Protein AF-A0A183I7Z5-F1 (afdb_monomer_lite)

Organism: NCBI:txid387005

Sequence (115 aa):
MYIFGGYLGTENRHLNELHEFDPETSCWRRLEPFGIGPSPRRRQCAVVVGERIFLFGGTMPSNSKKVDPVHSGLCDLSDLHVLDYAPTLKDLAASAVIRNGLNEKFADMIPIDLK

Secondary structure (DSSP, 8-state):
-EEEEEEETTTTEEEEEEEEEETTTTEEEEE--SS-PPPS-BS-EEEEETTEEEEEEEEEE---S---TTS-SEEEEEEEEEEESS--HHHHHHHHHHHTTHHHHTGGGS-TTT-

Radius of gyration: 18.3 Å; chains: 1; bounding box: 43×26×48 Å

Structure (mmCIF, N/CA/C/O backbone):
data_AF-A0A183I7Z5-F1
#
_entry.id   AF-A0A183I7Z5-F1
#
loop_
_atom_site.group_PDB
_atom_site.id
_atom_site.type_symbol
_atom_site.label_atom_id
_atom_site.label_alt_id
_atom_site.label_comp_id
_atom_site.label_asym_id
_atom_site.label_entity_id
_atom_site.label_seq_id
_atom_site.pdbx_PDB_ins_code
_atom_site.Cartn_x
_atom_site.Cartn_y
_atom_site.Cartn_z
_atom_site.occupancy
_atom_site.B_iso_or_equiv
_atom_site.auth_seq_id
_atom_site.auth_comp_id
_atom_site.auth_asym_id
_atom_site.auth_atom_id
_atom_site.pdbx_PDB_model_num
ATOM 1 N N . MET A 1 1 ? -9.468 3.849 -8.893 1.00 93.62 1 MET A N 1
ATOM 2 C CA . MET A 1 1 ? -8.377 2.848 -9.052 1.00 93.62 1 MET A CA 1
ATOM 3 C C . MET A 1 1 ? -7.250 3.213 -8.106 1.00 93.62 1 MET A C 1
ATOM 5 O O . MET A 1 1 ? -6.946 4.392 -8.015 1.00 93.62 1 MET A O 1
ATOM 9 N N . TYR A 1 2 ? -6.626 2.243 -7.435 1.00 95.12 2 TYR A N 1
ATOM 10 C CA . TYR A 1 2 ? -5.525 2.503 -6.501 1.00 95.12 2 TYR A CA 1
ATOM 11 C C . TYR A 1 2 ? -4.205 1.948 -7.028 1.00 95.12 2 TYR A C 1
ATOM 13 O O . TYR A 1 2 ? -4.171 0.843 -7.568 1.00 95.12 2 TYR A O 1
ATOM 21 N N . ILE A 1 3 ? -3.121 2.699 -6.841 1.00 96.31 3 ILE A N 1
ATOM 22 C CA . ILE A 1 3 ? -1.756 2.276 -7.163 1.00 96.31 3 ILE A CA 1
ATOM 23 C C . ILE A 1 3 ? -0.865 2.554 -5.961 1.00 96.31 3 ILE A C 1
ATOM 25 O O . ILE A 1 3 ? -0.804 3.683 -5.484 1.00 96.31 3 ILE A O 1
ATOM 29 N N . PHE A 1 4 ? -0.155 1.526 -5.499 1.00 97.19 4 PHE A N 1
ATOM 30 C CA . PHE A 1 4 ? 0.864 1.658 -4.466 1.00 97.19 4 PHE A CA 1
ATOM 31 C C . PHE A 1 4 ? 2.252 1.345 -5.022 1.00 97.19 4 PHE A C 1
ATOM 33 O O . PHE A 1 4 ? 2.447 0.333 -5.701 1.00 97.19 4 PHE A O 1
ATOM 40 N N . GLY A 1 5 ? 3.227 2.169 -4.653 1.00 97.00 5 GLY A N 1
ATOM 41 C CA . GLY A 1 5 ? 4.636 1.927 -4.926 1.00 97.00 5 GLY A CA 1
ATOM 42 C C . GLY A 1 5 ? 4.975 1.884 -6.416 1.00 97.00 5 GLY A C 1
ATOM 43 O O . GLY A 1 5 ? 4.422 2.629 -7.218 1.00 97.00 5 GLY A O 1
ATOM 44 N N . GLY A 1 6 ? 5.933 1.036 -6.787 1.00 97.00 6 GLY A N 1
ATOM 45 C CA . GLY A 1 6 ? 6.465 0.945 -8.147 1.00 97.00 6 GLY A CA 1
ATOM 46 C C . GLY A 1 6 ? 7.962 1.239 -8.217 1.00 97.00 6 GLY A C 1
ATOM 47 O O . GLY A 1 6 ? 8.645 1.348 -7.198 1.00 97.00 6 GLY A O 1
ATOM 48 N N . TYR A 1 7 ? 8.486 1.321 -9.441 1.00 95.88 7 TYR A N 1
ATOM 49 C CA . TYR A 1 7 ? 9.905 1.563 -9.701 1.00 95.88 7 TYR A CA 1
ATOM 50 C C . TYR A 1 7 ? 10.093 2.650 -10.751 1.00 95.88 7 TYR A C 1
ATOM 52 O O . TYR A 1 7 ? 9.687 2.498 -11.903 1.00 95.88 7 TYR A O 1
ATOM 60 N N . LEU A 1 8 ? 10.737 3.732 -10.328 1.00 95.25 8 LEU A N 1
ATOM 61 C CA . LEU A 1 8 ? 11.095 4.866 -11.156 1.00 95.25 8 LEU A CA 1
ATOM 62 C C . LEU A 1 8 ? 12.479 4.617 -11.756 1.00 95.25 8 LEU A C 1
ATOM 64 O O . LEU A 1 8 ? 13.508 4.858 -11.123 1.00 95.25 8 LEU A O 1
ATOM 68 N N . GLY A 1 9 ? 12.493 4.091 -12.981 1.00 92.94 9 GLY A N 1
ATOM 69 C CA . GLY A 1 9 ? 13.721 3.659 -13.652 1.00 92.94 9 GLY A CA 1
ATOM 70 C C . GLY A 1 9 ? 14.722 4.783 -13.917 1.00 92.94 9 GLY A C 1
ATOM 71 O O . GLY A 1 9 ? 15.922 4.537 -13.874 1.00 92.94 9 GLY A O 1
ATOM 72 N N . THR A 1 10 ? 14.248 6.013 -14.121 1.00 96.25 10 THR A N 1
ATOM 73 C CA . THR A 1 10 ? 15.097 7.200 -14.328 1.00 96.25 10 THR A CA 1
ATOM 74 C C . THR A 1 10 ? 15.925 7.564 -13.096 1.00 96.25 10 THR A C 1
ATOM 76 O O . THR A 1 10 ? 17.009 8.117 -13.237 1.00 96.25 10 THR A O 1
ATOM 79 N N . GLU A 1 11 ? 15.437 7.230 -11.900 1.00 95.00 11 GLU A N 1
ATOM 80 C CA . GLU A 1 11 ? 16.100 7.505 -10.617 1.00 95.00 11 GLU A CA 1
ATOM 81 C C . GLU A 1 11 ? 16.642 6.235 -9.946 1.00 95.00 11 GLU A C 1
ATOM 83 O O . GLU A 1 11 ? 17.188 6.305 -8.848 1.00 95.00 11 GLU A O 1
ATOM 88 N N . ASN A 1 12 ? 16.464 5.064 -10.573 1.00 89.94 12 ASN A N 1
ATOM 89 C CA . ASN A 1 12 ? 16.735 3.757 -9.969 1.00 89.94 12 ASN A CA 1
ATOM 90 C C . ASN A 1 12 ? 16.125 3.623 -8.554 1.00 89.94 12 ASN A C 1
ATOM 92 O O . ASN A 1 12 ? 16.757 3.134 -7.615 1.00 89.94 12 ASN A O 1
ATOM 96 N N . ARG A 1 13 ? 14.885 4.099 -8.384 1.00 94.06 13 ARG A N 1
ATOM 97 C CA . ARG A 1 13 ? 14.259 4.266 -7.066 1.00 94.06 13 ARG A CA 1
ATOM 98 C C . ARG A 1 13 ? 12.940 3.514 -6.968 1.00 94.06 13 ARG A C 1
ATOM 100 O O . ARG A 1 13 ? 12.103 3.578 -7.863 1.00 94.06 13 ARG A O 1
ATOM 107 N N . HIS A 1 14 ? 12.747 2.803 -5.861 1.00 95.88 14 HIS A N 1
ATOM 108 C CA . HIS A 1 14 ? 11.445 2.231 -5.516 1.00 95.88 14 HIS A CA 1
ATOM 109 C C . HIS A 1 14 ? 10.590 3.285 -4.809 1.00 95.88 14 HIS A C 1
ATOM 111 O O . HIS A 1 14 ? 11.116 4.121 -4.073 1.00 95.88 14 HIS A O 1
ATOM 117 N N . LEU A 1 15 ? 9.278 3.235 -5.025 1.00 96.75 15 LEU A N 1
ATOM 118 C CA . LEU A 1 15 ? 8.310 4.169 -4.449 1.00 96.75 15 LEU A CA 1
ATOM 119 C C . LEU A 1 15 ? 7.483 3.483 -3.353 1.00 96.75 15 LEU A C 1
ATOM 121 O O . LEU A 1 15 ? 7.331 2.260 -3.354 1.00 96.75 15 LEU A O 1
ATOM 125 N N . ASN A 1 16 ? 6.937 4.271 -2.430 1.00 96.50 16 ASN A N 1
ATOM 126 C CA . ASN A 1 16 ? 6.012 3.842 -1.369 1.00 96.50 16 ASN A CA 1
ATOM 127 C C . ASN A 1 16 ? 4.760 4.730 -1.290 1.00 96.50 16 ASN A C 1
ATOM 129 O O . ASN A 1 16 ? 4.104 4.799 -0.254 1.00 96.50 16 ASN A O 1
ATOM 133 N N . GLU A 1 17 ? 4.460 5.455 -2.363 1.00 96.00 17 GLU A N 1
ATOM 134 C CA . GLU A 1 17 ? 3.338 6.386 -2.410 1.00 96.00 17 GLU A CA 1
ATOM 135 C C . GLU A 1 17 ? 2.059 5.637 -2.800 1.00 96.00 17 GLU A C 1
ATOM 137 O O . GLU A 1 17 ? 2.098 4.727 -3.634 1.00 96.00 17 GLU A O 1
ATOM 142 N N . LEU A 1 18 ? 0.934 6.016 -2.185 1.00 96.00 18 LEU A N 1
ATOM 143 C CA . LEU A 1 18 ? -0.395 5.545 -2.557 1.00 96.00 18 LEU A CA 1
ATOM 144 C C . LEU A 1 18 ? -1.094 6.627 -3.377 1.00 96.00 18 LEU A C 1
ATOM 146 O O . LEU A 1 18 ? -1.219 7.771 -2.941 1.00 96.00 18 LEU A O 1
ATOM 150 N N . HIS A 1 19 ? -1.584 6.250 -4.548 1.00 96.44 19 HIS A N 1
ATOM 151 C CA . HIS A 1 19 ? -2.342 7.123 -5.429 1.00 96.44 19 HIS A CA 1
ATOM 152 C C . HIS A 1 19 ? -3.715 6.537 -5.720 1.00 96.44 19 HIS A C 1
ATOM 154 O O . HIS A 1 19 ? -3.861 5.330 -5.923 1.00 96.44 19 HIS A O 1
ATOM 160 N N . GLU A 1 20 ? -4.704 7.417 -5.792 1.00 96.06 20 GLU A N 1
ATOM 161 C CA . GLU A 1 20 ? -6.034 7.112 -6.288 1.00 96.06 20 GLU A CA 1
ATOM 162 C C . GLU A 1 20 ? -6.279 7.871 -7.588 1.00 96.06 20 GLU A C 1
ATOM 164 O O . GLU A 1 20 ? -6.006 9.068 -7.693 1.00 96.06 20 GLU A O 1
ATOM 169 N N . PHE A 1 21 ? -6.797 7.148 -8.572 1.00 97.31 21 PHE A N 1
ATOM 170 C CA . PHE A 1 21 ? -7.340 7.696 -9.800 1.00 97.31 21 PHE A CA 1
ATOM 171 C C . PHE A 1 21 ? -8.861 7.635 -9.769 1.00 97.31 21 PHE A C 1
ATOM 173 O O . PHE A 1 21 ? -9.432 6.545 -9.606 1.00 97.31 21 PHE A O 1
ATOM 180 N N . ASP A 1 22 ? -9.479 8.789 -9.984 1.00 97.00 22 ASP A N 1
ATOM 181 C CA . ASP A 1 22 ? -10.909 8.935 -10.205 1.00 97.00 22 ASP A CA 1
ATOM 182 C C . ASP A 1 22 ? -11.190 8.984 -11.722 1.00 97.00 22 ASP A C 1
ATOM 184 O O . ASP A 1 22 ? -10.779 9.937 -12.390 1.00 97.00 22 ASP A O 1
ATOM 188 N N . PRO A 1 23 ? -11.864 7.964 -12.291 1.00 97.19 23 PRO A N 1
ATOM 189 C CA . PRO A 1 23 ? -12.163 7.923 -13.717 1.00 97.19 23 PRO A CA 1
ATOM 190 C C . PRO A 1 23 ? -13.227 8.937 -14.155 1.00 97.19 23 PRO A C 1
ATOM 192 O O . PRO A 1 23 ? -13.259 9.272 -15.336 1.00 97.19 23 PRO A O 1
ATOM 195 N N . GLU A 1 24 ? -14.078 9.435 -13.253 1.00 97.88 24 GLU A N 1
ATOM 196 C CA . GLU A 1 24 ? -15.110 10.421 -13.599 1.00 97.88 24 GLU A CA 1
ATOM 197 C C . GLU A 1 24 ? -14.486 11.797 -13.828 1.00 97.88 24 GLU A C 1
ATOM 199 O O . GLU A 1 24 ? -14.779 12.469 -14.817 1.00 97.88 24 GLU A O 1
ATOM 204 N N . THR A 1 25 ? -13.570 12.194 -12.943 1.00 97.62 25 THR A N 1
ATOM 205 C CA . THR A 1 25 ? -12.857 13.476 -13.044 1.00 97.62 25 THR A CA 1
ATOM 206 C C . THR A 1 25 ? -11.557 13.385 -13.843 1.00 97.62 25 THR A C 1
ATOM 208 O O . THR A 1 25 ? -10.985 14.413 -14.199 1.00 97.62 25 THR A O 1
ATOM 211 N N . SER A 1 26 ? -11.087 12.171 -14.150 1.00 97.56 26 SER A N 1
ATOM 212 C CA . SER A 1 26 ? -9.770 11.908 -14.749 1.00 97.56 26 SER A CA 1
ATOM 213 C C . SER A 1 26 ? -8.605 12.501 -13.947 1.00 97.56 26 SER A C 1
ATOM 215 O O . SER A 1 26 ? -7.555 12.840 -14.499 1.00 97.56 26 SER A O 1
ATOM 217 N N . CYS A 1 27 ? -8.772 12.603 -12.629 1.00 98.06 27 CYS A N 1
ATOM 218 C CA . CYS A 1 27 ? -7.788 13.186 -11.731 1.00 98.06 27 CYS A CA 1
ATOM 219 C C . CYS A 1 27 ? -7.087 12.115 -10.898 1.00 98.06 27 CYS A C 1
ATOM 221 O O . CYS A 1 27 ? -7.683 11.138 -10.442 1.00 98.06 27 CYS A O 1
ATOM 223 N N . TRP A 1 28 ? -5.800 12.350 -10.657 1.00 97.88 28 TRP A N 1
ATOM 224 C CA . TRP A 1 28 ? -5.020 11.610 -9.676 1.00 97.88 28 TRP A CA 1
ATOM 225 C C . TRP A 1 28 ? -4.920 12.417 -8.392 1.00 97.88 28 TRP A C 1
ATOM 227 O O . TRP A 1 28 ? -4.631 13.614 -8.428 1.00 97.88 28 TRP A O 1
ATOM 237 N N . ARG A 1 29 ? -5.067 11.750 -7.251 1.00 96.56 29 ARG A N 1
ATOM 238 C CA . ARG A 1 29 ? -4.698 12.309 -5.952 1.00 96.56 29 ARG A CA 1
ATOM 239 C C . ARG A 1 29 ? -3.790 11.359 -5.195 1.00 96.56 29 ARG A C 1
ATOM 241 O O . ARG A 1 29 ? -3.905 10.139 -5.299 1.00 96.56 29 ARG A O 1
ATOM 248 N N . ARG A 1 30 ? -2.863 11.936 -4.440 1.00 95.88 30 ARG A N 1
ATOM 249 C CA . ARG A 1 30 ? -2.039 11.200 -3.486 1.00 95.88 30 ARG A CA 1
ATOM 250 C C . ARG A 1 30 ? -2.849 10.988 -2.212 1.00 95.88 30 ARG A C 1
ATOM 252 O O . ARG A 1 30 ? -3.479 11.925 -1.729 1.00 95.88 30 ARG A O 1
ATOM 259 N N . LEU A 1 31 ? -2.823 9.769 -1.694 1.00 94.38 31 LEU A N 1
ATOM 260 C CA . LEU A 1 31 ? -3.418 9.409 -0.415 1.00 94.38 31 LEU A CA 1
ATOM 261 C C . LEU A 1 31 ? -2.316 9.213 0.625 1.00 94.38 31 LEU A C 1
ATOM 263 O O . LEU A 1 31 ? -1.226 8.733 0.308 1.00 94.38 31 LEU A O 1
ATOM 267 N N . GLU A 1 32 ? -2.626 9.548 1.873 1.00 91.25 32 GLU A N 1
ATOM 268 C CA . GLU A 1 32 ? -1.736 9.357 3.017 1.00 91.25 32 GLU A CA 1
ATOM 269 C C . GLU A 1 32 ? -2.422 8.440 4.033 1.00 91.25 32 GLU A C 1
ATOM 271 O O . GLU A 1 32 ? -3.183 8.915 4.878 1.00 91.25 32 GLU A O 1
ATOM 276 N N . PRO A 1 33 ? -2.212 7.112 3.930 1.00 87.06 33 PRO A N 1
ATOM 277 C CA . PRO A 1 33 ? -2.750 6.169 4.897 1.00 87.06 33 PRO A CA 1
ATOM 278 C C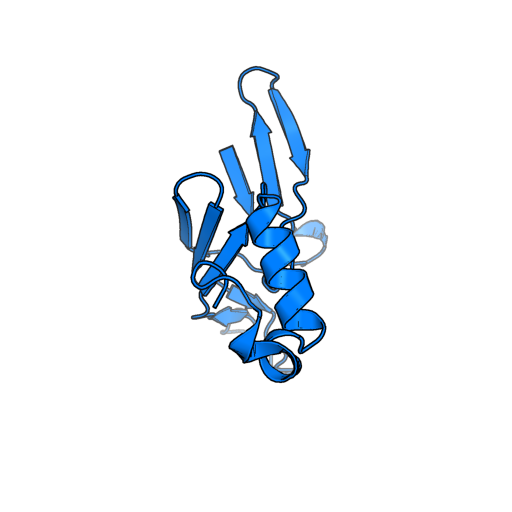 . PRO A 1 33 ? -2.268 6.484 6.308 1.00 87.06 33 PRO A C 1
ATOM 280 O O . PRO A 1 33 ? -1.118 6.879 6.520 1.00 87.06 33 PRO A O 1
ATOM 283 N N . PHE A 1 34 ? -3.137 6.266 7.286 1.00 83.75 34 PHE A N 1
ATOM 284 C CA . PHE A 1 34 ? -2.802 6.532 8.675 1.00 83.75 34 PHE A CA 1
ATOM 285 C C . PHE A 1 34 ? -1.808 5.497 9.226 1.00 83.75 34 PHE A C 1
ATOM 287 O O . PHE A 1 34 ? -1.976 4.293 9.049 1.00 83.75 34 PHE A O 1
ATOM 294 N N . GLY A 1 35 ? -0.798 5.962 9.966 1.00 82.69 35 GLY A N 1
ATOM 295 C CA . GLY A 1 35 ? 0.192 5.099 10.619 1.00 82.69 35 GLY A CA 1
ATOM 296 C C . GLY A 1 35 ? 1.492 4.933 9.828 1.00 82.69 35 GLY A C 1
ATOM 297 O O . GLY A 1 35 ? 1.877 5.803 9.050 1.00 82.69 35 GLY A O 1
ATOM 298 N N . ILE A 1 36 ? 2.218 3.842 10.095 1.00 84.75 36 ILE A N 1
ATOM 299 C CA . ILE A 1 36 ? 3.489 3.535 9.424 1.00 84.75 36 ILE A CA 1
ATOM 300 C C . ILE A 1 36 ? 3.182 2.722 8.169 1.00 84.75 36 ILE A C 1
ATOM 302 O O . ILE A 1 36 ? 2.699 1.596 8.259 1.00 84.75 36 ILE A O 1
ATOM 306 N N . GLY A 1 37 ? 3.465 3.304 7.005 1.00 88.56 37 GLY A N 1
ATOM 307 C CA . GLY A 1 37 ? 3.265 2.641 5.722 1.00 88.56 37 GLY A CA 1
ATOM 308 C C . GLY A 1 37 ? 4.348 1.603 5.374 1.00 88.56 37 GLY A C 1
ATOM 309 O O . GLY A 1 37 ? 5.394 1.534 6.026 1.00 88.56 37 GLY A O 1
ATOM 310 N N . PRO A 1 38 ? 4.135 0.823 4.299 1.00 94.88 38 PRO A N 1
ATOM 311 C CA . PRO A 1 38 ? 5.093 -0.151 3.803 1.00 94.88 38 PRO A CA 1
ATOM 312 C C . PRO A 1 38 ? 6.384 0.521 3.332 1.00 94.88 38 PRO A C 1
ATOM 314 O O . PRO A 1 38 ? 6.388 1.659 2.852 1.00 94.88 38 PRO A O 1
ATOM 317 N N . SER A 1 39 ? 7.484 -0.230 3.373 1.00 95.31 39 SER A N 1
ATOM 318 C CA . SER A 1 39 ? 8.720 0.160 2.687 1.00 95.31 39 SER A CA 1
ATOM 319 C C . SER A 1 39 ? 8.500 0.328 1.172 1.00 95.31 39 SER A C 1
ATOM 321 O O . SER A 1 39 ? 7.607 -0.321 0.611 1.00 95.31 39 SER A O 1
ATOM 323 N N . PRO A 1 40 ? 9.323 1.146 0.482 1.00 96.25 40 PRO A N 1
ATOM 324 C CA . PRO A 1 40 ? 9.271 1.259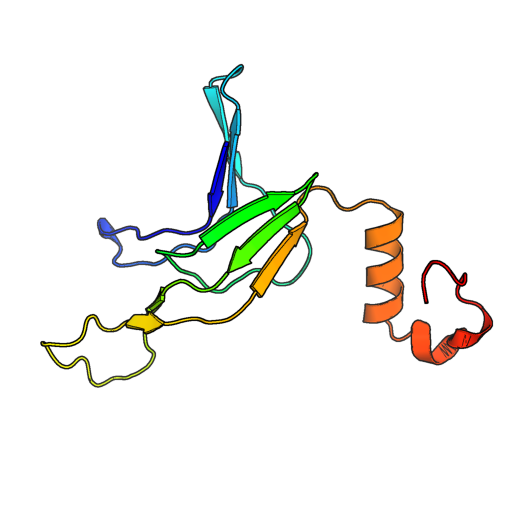 -0.971 1.00 96.25 40 PRO A CA 1
ATOM 325 C C . PRO A 1 40 ? 9.434 -0.088 -1.663 1.00 96.25 40 PRO A C 1
ATOM 327 O O . PRO A 1 40 ? 10.372 -0.829 -1.372 1.00 96.25 40 PRO A O 1
ATOM 330 N N . ARG A 1 41 ? 8.519 -0.411 -2.578 1.00 97.19 41 ARG A N 1
ATOM 331 C CA . ARG A 1 41 ? 8.417 -1.755 -3.161 1.00 97.19 41 ARG A CA 1
ATOM 332 C C . ARG A 1 41 ? 7.701 -1.764 -4.506 1.00 97.19 41 ARG A C 1
ATOM 334 O O . ARG A 1 41 ? 7.041 -0.802 -4.892 1.00 97.19 41 ARG A O 1
ATOM 341 N N . ARG A 1 42 ? 7.832 -2.885 -5.212 1.00 96.56 42 ARG A N 1
ATOM 342 C CA . ARG A 1 42 ? 7.082 -3.231 -6.429 1.00 96.56 42 ARG A CA 1
ATOM 343 C C . ARG A 1 42 ? 6.699 -4.711 -6.412 1.00 96.56 42 ARG A C 1
ATOM 345 O O . ARG A 1 42 ? 7.219 -5.453 -5.586 1.00 96.56 42 ARG A O 1
ATOM 352 N N . ARG A 1 43 ? 5.888 -5.160 -7.380 1.00 96.50 43 ARG A N 1
ATOM 353 C CA . ARG A 1 43 ? 5.492 -6.578 -7.562 1.00 96.50 43 ARG A CA 1
ATOM 354 C C . ARG A 1 43 ? 4.710 -7.171 -6.380 1.00 96.50 43 ARG A C 1
ATOM 356 O O . ARG A 1 43 ? 4.690 -8.383 -6.201 1.00 96.50 43 ARG A O 1
ATOM 363 N N . GLN A 1 44 ? 4.084 -6.325 -5.572 1.00 97.38 44 GLN A N 1
ATOM 364 C CA . GLN A 1 44 ? 3.201 -6.745 -4.491 1.00 97.38 44 GLN A CA 1
ATOM 365 C C . GLN A 1 44 ? 1.836 -7.209 -5.014 1.00 97.38 44 GLN A C 1
ATOM 367 O O . GLN A 1 44 ? 1.388 -6.779 -6.079 1.00 97.38 44 GLN A O 1
ATOM 372 N N . CYS A 1 45 ? 1.144 -8.016 -4.213 1.00 97.69 45 CYS A N 1
ATOM 373 C CA . CYS A 1 45 ? -0.292 -8.223 -4.360 1.00 97.69 45 CYS A CA 1
ATOM 374 C C . CYS A 1 45 ? -1.041 -7.115 -3.603 1.00 97.69 45 CYS A C 1
ATOM 376 O O . CYS A 1 45 ? -0.624 -6.734 -2.507 1.00 97.69 45 CYS A O 1
ATOM 378 N N . ALA A 1 46 ? -2.132 -6.600 -4.172 1.00 96.69 46 ALA A N 1
ATOM 379 C CA . ALA A 1 46 ? -2.977 -5.602 -3.526 1.00 96.69 46 ALA A CA 1
ATOM 380 C C . ALA A 1 46 ? -4.461 -5.903 -3.769 1.00 96.69 46 ALA A C 1
ATOM 382 O O . ALA A 1 46 ? -4.864 -6.159 -4.903 1.00 96.69 46 ALA A O 1
ATOM 383 N N . VAL A 1 47 ? -5.268 -5.847 -2.708 1.00 97.00 47 VAL A N 1
ATOM 384 C CA . VAL A 1 47 ? -6.724 -6.046 -2.756 1.00 97.00 47 VAL A CA 1
ATOM 385 C C . VAL A 1 47 ? -7.411 -4.952 -1.950 1.00 97.00 47 VAL A C 1
ATOM 387 O O . VAL A 1 47 ? -6.961 -4.601 -0.863 1.00 97.00 47 VAL A O 1
ATOM 390 N N . VAL A 1 48 ? -8.512 -4.418 -2.474 1.00 95.12 48 VAL A N 1
ATOM 391 C CA . VAL A 1 48 ? -9.352 -3.439 -1.773 1.00 95.12 48 VAL A CA 1
ATOM 392 C C . VAL A 1 48 ? -10.516 -4.167 -1.111 1.00 95.12 48 VAL A C 1
ATOM 394 O O . VAL A 1 48 ? -11.207 -4.943 -1.770 1.00 95.12 48 VAL A O 1
ATOM 397 N N . VAL A 1 49 ? -10.745 -3.911 0.177 1.00 94.50 49 VAL A N 1
ATOM 398 C CA . VAL A 1 49 ? -11.912 -4.407 0.918 1.00 94.50 49 VAL A CA 1
ATOM 399 C C . VAL A 1 49 ? -12.480 -3.251 1.735 1.00 94.50 49 VAL A C 1
ATOM 401 O O . VAL A 1 49 ? -11.839 -2.776 2.672 1.00 94.50 49 VAL A O 1
ATOM 404 N N . GLY A 1 50 ? -13.679 -2.789 1.371 1.00 90.38 50 GLY A N 1
ATOM 405 C CA . GLY A 1 50 ? -14.241 -1.556 1.928 1.00 90.38 50 GLY A CA 1
ATOM 406 C C . GLY A 1 50 ? -13.317 -0.363 1.664 1.00 90.38 50 GLY A C 1
ATOM 407 O O . GLY A 1 50 ? -12.821 -0.199 0.552 1.00 90.38 50 GLY A O 1
ATOM 408 N N . GLU A 1 51 ? -13.040 0.424 2.703 1.00 89.56 51 GLU A N 1
ATOM 409 C CA . GLU A 1 51 ? -12.180 1.618 2.638 1.00 89.56 51 GLU A CA 1
ATOM 410 C C . GLU A 1 51 ? -10.702 1.329 2.964 1.00 89.56 51 GLU A C 1
ATOM 412 O O . GLU A 1 51 ? -9.943 2.205 3.374 1.00 89.56 51 GLU A O 1
ATOM 417 N N . ARG A 1 52 ? -10.273 0.069 2.806 1.00 92.31 52 ARG A N 1
ATOM 418 C CA . ARG A 1 52 ? -8.914 -0.377 3.140 1.00 92.31 52 ARG A CA 1
ATOM 419 C C . ARG A 1 52 ? -8.266 -1.125 1.988 1.00 92.31 52 ARG A C 1
ATOM 421 O O . ARG A 1 52 ? -8.927 -1.857 1.249 1.00 92.31 52 ARG A O 1
ATOM 428 N N . ILE A 1 53 ? -6.948 -0.981 1.873 1.00 95.62 53 ILE A N 1
AT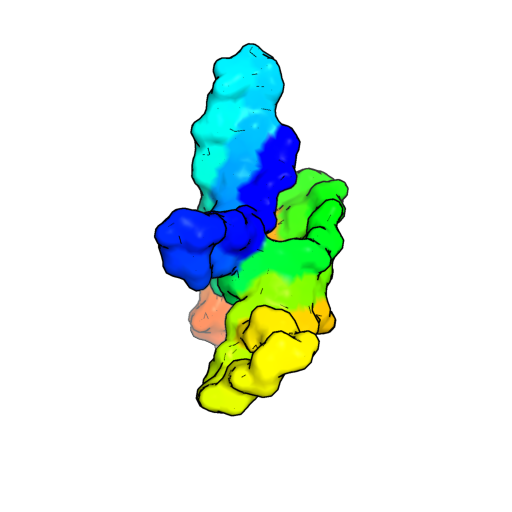OM 429 C CA . ILE A 1 53 ? -6.124 -1.724 0.913 1.00 95.62 53 ILE A CA 1
ATOM 430 C C . ILE A 1 53 ? -5.239 -2.703 1.674 1.00 95.62 53 ILE A C 1
ATOM 432 O O . ILE A 1 53 ? -4.437 -2.309 2.517 1.00 95.62 53 ILE A O 1
ATOM 436 N N . PHE A 1 54 ? -5.362 -3.979 1.342 1.00 96.38 54 PHE A N 1
ATOM 437 C CA . PHE A 1 54 ? -4.533 -5.058 1.853 1.00 96.38 54 PHE A CA 1
ATOM 438 C C . PHE A 1 54 ? -3.397 -5.291 0.873 1.00 96.38 54 PHE A C 1
ATOM 440 O O . PHE A 1 54 ? -3.635 -5.604 -0.294 1.00 96.38 54 PHE A O 1
ATOM 447 N N . LEU A 1 55 ? -2.167 -5.122 1.344 1.00 97.62 55 LEU A N 1
ATOM 448 C CA . LEU A 1 55 ? -0.967 -5.186 0.529 1.00 97.62 55 LEU A CA 1
ATOM 449 C C . LEU A 1 55 ? -0.047 -6.278 1.057 1.00 97.62 55 LEU A C 1
ATOM 451 O O . LEU A 1 55 ? 0.414 -6.196 2.193 1.00 97.62 55 LEU A O 1
ATOM 455 N N . PHE A 1 56 ? 0.226 -7.288 0.233 1.00 98.19 56 PHE A N 1
ATOM 456 C CA . PHE A 1 56 ? 1.048 -8.429 0.621 1.00 98.19 56 PHE A CA 1
ATOM 457 C C . PHE A 1 56 ? 2.312 -8.538 -0.232 1.00 98.19 56 PHE A C 1
ATOM 459 O O . PHE A 1 56 ? 2.254 -8.568 -1.468 1.00 98.19 56 PHE A O 1
ATOM 466 N N . GLY A 1 57 ? 3.447 -8.638 0.459 1.00 98.00 57 GLY A N 1
ATOM 467 C CA . GLY A 1 57 ? 4.754 -8.927 -0.109 1.00 98.00 57 GLY A CA 1
ATOM 468 C C . GLY A 1 57 ? 5.267 -7.884 -1.102 1.00 98.00 57 GLY A C 1
ATOM 469 O O . GLY A 1 57 ? 5.153 -6.671 -0.889 1.00 98.00 57 GLY A O 1
ATOM 470 N N . GLY A 1 58 ? 5.878 -8.374 -2.181 1.00 97.31 58 GLY A N 1
ATOM 471 C CA . GLY A 1 58 ? 6.578 -7.581 -3.191 1.00 97.31 58 GLY A CA 1
ATOM 472 C C . GLY A 1 58 ? 8.095 -7.658 -3.040 1.00 97.31 58 GLY A C 1
ATOM 473 O O . GLY A 1 58 ? 8.621 -8.545 -2.378 1.00 97.31 58 GLY A O 1
ATOM 474 N N . THR A 1 59 ? 8.804 -6.730 -3.674 1.00 96.06 59 THR A N 1
ATOM 475 C CA . THR A 1 59 ? 10.271 -6.680 -3.682 1.00 96.06 59 THR A CA 1
ATOM 476 C C . THR A 1 59 ? 10.778 -5.277 -3.397 1.00 96.06 59 THR A C 1
ATOM 478 O O . THR A 1 59 ? 10.232 -4.319 -3.957 1.00 96.06 59 THR A O 1
ATOM 481 N N . MET A 1 60 ? 11.858 -5.161 -2.626 1.00 94.06 60 MET A N 1
ATOM 482 C CA . MET A 1 60 ? 12.562 -3.899 -2.368 1.00 94.06 60 MET A CA 1
ATOM 483 C C . MET A 1 60 ? 14.076 -4.041 -2.610 1.00 94.06 60 MET A C 1
ATOM 485 O O . MET A 1 60 ? 14.563 -5.167 -2.738 1.00 94.06 60 MET A O 1
ATOM 489 N N . PRO A 1 61 ? 14.842 -2.936 -2.699 1.00 90.25 61 PRO A N 1
ATOM 490 C CA . PRO A 1 61 ? 16.296 -3.004 -2.808 1.00 90.25 61 PRO A CA 1
ATOM 491 C C . PRO A 1 61 ? 16.916 -3.756 -1.629 1.00 90.25 61 PRO A C 1
ATOM 493 O O . PRO A 1 61 ? 16.589 -3.490 -0.472 1.00 90.25 61 PRO A O 1
ATOM 496 N N . SER A 1 62 ? 17.830 -4.677 -1.925 1.00 85.75 62 SER A N 1
ATOM 497 C CA . SER A 1 62 ? 18.609 -5.355 -0.896 1.00 85.75 62 SER A CA 1
ATOM 498 C C . SER A 1 62 ? 19.686 -4.422 -0.340 1.00 85.75 62 SER A C 1
ATOM 500 O O . SER A 1 62 ? 20.391 -3.749 -1.090 1.00 85.75 62 SER A O 1
ATOM 502 N N . ASN A 1 63 ? 19.880 -4.440 0.980 1.00 74.19 63 ASN A N 1
ATOM 503 C CA . ASN A 1 63 ? 20.983 -3.729 1.639 1.00 74.19 63 ASN A CA 1
ATOM 504 C C . ASN A 1 63 ? 22.346 -4.433 1.462 1.00 74.19 63 ASN A C 1
ATOM 506 O O . ASN A 1 63 ? 23.370 -3.959 1.962 1.00 74.19 63 ASN A O 1
ATOM 510 N N . SER A 1 64 ? 22.387 -5.584 0.785 1.00 69.88 64 SER A N 1
ATOM 511 C CA . SER A 1 64 ? 23.615 -6.343 0.553 1.00 69.88 64 SER A CA 1
ATOM 512 C C . SER A 1 64 ? 24.541 -5.614 -0.426 1.00 69.88 64 SER A C 1
ATOM 514 O O . SER A 1 64 ? 24.224 -5.451 -1.598 1.00 69.88 64 SER A O 1
ATOM 516 N N . LYS A 1 65 ? 25.753 -5.255 0.021 1.00 58.41 65 LYS A N 1
ATOM 517 C CA . LYS A 1 65 ? 26.806 -4.652 -0.830 1.00 58.41 65 LYS A CA 1
ATOM 518 C C . LYS A 1 65 ? 27.373 -5.597 -1.904 1.00 58.41 65 LYS A C 1
ATOM 520 O O . LYS A 1 65 ? 28.197 -5.178 -2.710 1.00 58.41 65 LYS A O 1
ATOM 525 N N . LYS A 1 66 ? 26.967 -6.870 -1.901 1.00 56.75 66 LYS A N 1
ATOM 526 C CA . LYS A 1 66 ? 27.307 -7.854 -2.931 1.00 56.75 66 LYS A CA 1
ATOM 527 C C . LYS A 1 66 ? 26.164 -7.900 -3.936 1.00 56.75 66 LYS A C 1
ATOM 529 O O . LYS A 1 66 ? 25.224 -8.672 -3.779 1.00 56.75 66 LYS A O 1
ATOM 534 N N . VAL A 1 67 ? 26.222 -7.018 -4.928 1.00 58.03 67 VAL A N 1
ATOM 535 C CA . VAL A 1 67 ? 25.392 -7.163 -6.123 1.00 58.03 67 VAL A CA 1
ATOM 536 C C . VAL A 1 67 ? 26.076 -8.220 -6.976 1.00 58.03 67 VAL A C 1
ATOM 538 O O . VAL A 1 67 ? 26.974 -7.911 -7.756 1.00 58.03 67 VAL A O 1
ATOM 541 N N . ASP A 1 68 ? 25.713 -9.483 -6.775 1.00 57.19 68 ASP A N 1
ATOM 542 C CA . ASP A 1 68 ? 26.102 -10.515 -7.727 1.00 57.19 68 ASP A CA 1
ATOM 543 C C . ASP A 1 68 ? 25.445 -10.161 -9.070 1.00 57.19 68 ASP A C 1
ATOM 545 O O . ASP A 1 68 ? 24.231 -9.956 -9.096 1.00 57.19 68 ASP A O 1
ATOM 549 N N . PRO A 1 69 ? 26.179 -10.106 -10.196 1.00 57.50 69 PRO A N 1
ATOM 550 C CA . PRO A 1 69 ? 25.626 -9.698 -11.495 1.00 57.50 69 PRO A CA 1
ATOM 551 C C . PRO A 1 69 ? 24.502 -10.618 -12.011 1.00 57.50 69 PRO A C 1
ATOM 553 O O . PRO A 1 69 ? 23.842 -10.298 -12.995 1.00 57.50 69 PRO A O 1
ATOM 556 N N . VAL A 1 70 ? 24.279 -11.753 -11.343 1.00 58.56 70 VAL A N 1
ATOM 557 C CA . VAL A 1 70 ? 23.220 -12.728 -11.631 1.00 58.56 70 VAL A CA 1
ATOM 558 C C . VAL A 1 70 ? 21.940 -12.455 -10.826 1.00 58.56 70 VAL A C 1
ATOM 560 O O . VAL A 1 70 ? 20.854 -12.821 -11.268 1.00 58.56 70 VAL A O 1
ATOM 563 N N . HIS A 1 71 ? 22.033 -11.802 -9.662 1.00 64.94 71 HIS A N 1
ATOM 564 C CA . HIS A 1 71 ? 20.886 -11.547 -8.787 1.00 64.94 71 HIS A CA 1
ATOM 565 C C . HIS A 1 71 ? 20.425 -10.095 -8.916 1.00 64.94 71 HIS A C 1
ATOM 567 O O . HIS A 1 71 ? 21.225 -9.166 -8.941 1.00 64.94 71 HIS A O 1
ATOM 573 N N . SER A 1 72 ? 19.110 -9.874 -8.951 1.00 71.38 72 SER A N 1
ATOM 574 C CA . SER A 1 72 ? 18.497 -8.572 -9.253 1.00 71.38 72 SER A CA 1
ATOM 575 C C . SER A 1 72 ? 18.772 -7.450 -8.237 1.00 71.38 72 SER A C 1
ATOM 577 O O . SER A 1 72 ? 18.210 -6.369 -8.384 1.00 71.38 72 SER A O 1
ATOM 579 N N . GLY A 1 73 ? 19.568 -7.690 -7.188 1.00 85.06 73 GLY A N 1
ATOM 580 C CA . GLY A 1 73 ? 19.794 -6.737 -6.096 1.00 85.06 73 GLY A CA 1
ATOM 581 C C . GLY A 1 73 ? 18.533 -6.443 -5.276 1.00 85.06 73 GLY A C 1
ATOM 582 O O . GLY A 1 73 ? 18.446 -5.400 -4.633 1.00 85.06 73 GLY A O 1
ATOM 583 N N . LEU A 1 74 ? 17.543 -7.340 -5.316 1.00 89.81 74 LEU A N 1
ATOM 584 C CA . LEU A 1 74 ? 16.257 -7.192 -4.634 1.00 89.81 74 LEU A CA 1
ATOM 585 C C . LEU A 1 74 ? 16.117 -8.255 -3.549 1.00 89.81 74 LEU A C 1
ATOM 587 O O . LEU A 1 74 ? 16.631 -9.360 -3.707 1.00 89.81 74 LEU A O 1
ATOM 591 N N . CYS A 1 75 ? 15.398 -7.924 -2.483 1.00 91.94 75 CYS A N 1
ATOM 592 C CA . CYS A 1 75 ? 14.883 -8.894 -1.527 1.00 91.94 75 CYS A CA 1
ATOM 593 C C . CYS A 1 75 ? 13.364 -9.024 -1.669 1.00 91.94 75 CYS A C 1
ATOM 595 O O . CYS A 1 75 ? 12.665 -8.035 -1.922 1.00 91.94 75 CYS A O 1
ATOM 597 N N . ASP A 1 76 ? 12.878 -10.253 -1.506 1.00 94.75 76 ASP A N 1
ATOM 598 C CA . ASP A 1 76 ? 11.454 -10.563 -1.468 1.00 94.75 76 ASP A CA 1
ATOM 599 C C . ASP A 1 76 ? 10.882 -10.266 -0.082 1.00 94.75 76 ASP A C 1
ATOM 601 O O . ASP A 1 76 ? 11.540 -10.440 0.947 1.00 94.75 76 ASP A O 1
ATOM 605 N N . LEU A 1 77 ? 9.636 -9.812 -0.071 1.00 96.19 77 LEU A N 1
ATOM 606 C CA . LEU A 1 77 ? 8.892 -9.451 1.123 1.00 96.19 77 LEU A CA 1
ATOM 607 C C . LEU A 1 77 ? 7.726 -10.422 1.313 1.00 96.19 77 LEU A C 1
ATOM 609 O O . LEU A 1 77 ? 7.085 -10.843 0.349 1.00 96.19 77 LEU A O 1
ATOM 613 N N . SER A 1 78 ? 7.430 -10.738 2.570 1.00 96.88 78 SER A N 1
ATOM 614 C CA . SER A 1 78 ? 6.324 -11.612 2.984 1.00 96.88 78 SER A CA 1
ATOM 615 C C . SER A 1 78 ? 5.481 -10.978 4.099 1.00 96.88 78 SER A C 1
ATOM 617 O O . SER A 1 78 ? 4.894 -11.679 4.920 1.00 96.88 78 SER A O 1
ATOM 619 N N . ASP A 1 79 ? 5.483 -9.647 4.175 1.00 96.56 79 ASP A N 1
ATOM 620 C CA . ASP A 1 79 ? 4.714 -8.850 5.125 1.00 96.56 79 ASP A CA 1
ATOM 621 C C . ASP A 1 79 ? 3.318 -8.516 4.573 1.00 96.56 79 ASP A C 1
ATOM 623 O O . ASP A 1 79 ? 3.108 -8.418 3.361 1.00 96.56 79 ASP A O 1
ATOM 627 N N . LEU A 1 80 ? 2.355 -8.341 5.480 1.00 96.06 80 LEU A N 1
ATOM 628 C CA . LEU A 1 80 ? 1.020 -7.832 5.180 1.00 96.06 80 LEU A CA 1
ATOM 629 C C . LEU A 1 80 ? 0.887 -6.427 5.765 1.00 96.06 80 LEU A C 1
ATOM 631 O O . LEU A 1 80 ? 1.104 -6.228 6.958 1.00 96.06 80 LEU A O 1
ATOM 635 N N . HIS A 1 81 ? 0.471 -5.480 4.932 1.00 96.19 81 HIS A N 1
ATOM 636 C CA . HIS A 1 81 ? 0.112 -4.127 5.339 1.00 96.19 81 HIS A CA 1
ATOM 637 C C . HIS A 1 81 ? -1.365 -3.875 5.079 1.00 96.19 81 HIS A C 1
ATOM 639 O O . HIS A 1 81 ? -1.904 -4.291 4.052 1.00 96.19 81 HIS A O 1
ATOM 645 N N . VAL A 1 82 ? -2.004 -3.155 5.998 1.00 94.19 82 VAL A N 1
ATOM 646 C CA . VAL A 1 82 ? -3.364 -2.642 5.827 1.00 94.19 82 VAL A CA 1
ATOM 647 C C . VAL A 1 82 ? -3.266 -1.128 5.737 1.00 94.19 82 VAL A C 1
ATOM 649 O O . VAL A 1 82 ? -2.916 -0.462 6.707 1.00 94.19 82 VAL A O 1
ATOM 652 N N . LEU A 1 83 ? -3.533 -0.592 4.552 1.00 93.94 83 LEU A N 1
ATOM 653 C CA . LEU A 1 83 ? -3.565 0.841 4.303 1.00 93.94 83 LEU A CA 1
ATOM 654 C C . LEU A 1 83 ? -4.996 1.325 4.504 1.00 93.94 83 LEU A C 1
ATOM 656 O O . LEU A 1 83 ? -5.855 1.095 3.650 1.00 93.94 83 LEU A O 1
ATOM 660 N N . ASP A 1 84 ? -5.236 1.973 5.638 1.00 91.44 84 ASP A N 1
ATOM 661 C CA . ASP A 1 84 ? -6.491 2.662 5.918 1.00 91.44 84 ASP A CA 1
ATOM 662 C C . ASP A 1 84 ? -6.363 4.130 5.488 1.00 91.44 84 ASP A C 1
ATOM 664 O O . ASP A 1 84 ? -5.569 4.887 6.057 1.00 91.44 84 ASP A O 1
ATOM 668 N N . TYR A 1 85 ? -7.085 4.501 4.428 1.00 88.06 85 TYR A N 1
ATOM 669 C CA . TYR A 1 85 ? -7.066 5.847 3.845 1.00 88.06 85 TYR A CA 1
ATOM 670 C C . TYR A 1 85 ? -8.301 6.680 4.221 1.00 88.06 85 TYR A C 1
ATOM 672 O O . TYR A 1 85 ? -8.380 7.845 3.831 1.00 88.06 85 TYR A O 1
ATOM 680 N N . ALA A 1 86 ? -9.237 6.110 4.984 1.00 88.94 86 ALA A N 1
ATOM 681 C CA . ALA A 1 86 ? -10.429 6.791 5.483 1.00 88.94 86 ALA A CA 1
ATOM 682 C C . ALA A 1 86 ? -10.770 6.327 6.918 1.00 88.94 86 ALA A C 1
ATOM 684 O O . ALA A 1 86 ? -11.864 5.825 7.173 1.00 88.94 86 ALA A O 1
ATOM 685 N N . PRO A 1 87 ? -9.850 6.490 7.890 1.00 89.00 87 PRO A N 1
ATOM 686 C CA . PRO A 1 87 ? -10.087 6.023 9.249 1.00 89.00 87 PRO A CA 1
ATOM 687 C C . PRO A 1 87 ? -11.258 6.777 9.887 1.00 89.00 87 PRO A C 1
ATOM 689 O O . PRO A 1 87 ? -11.357 8.005 9.806 1.00 89.00 87 PRO A O 1
ATOM 692 N N . THR A 1 88 ? -12.126 6.052 10.589 1.00 90.31 88 THR A N 1
ATOM 693 C CA . THR A 1 88 ? -13.232 6.665 11.328 1.00 90.31 88 THR A CA 1
ATOM 694 C C . THR A 1 88 ? -12.723 7.379 12.583 1.00 90.31 88 THR A C 1
ATOM 696 O O . THR A 1 88 ? -11.634 7.103 13.093 1.00 90.31 88 THR A O 1
ATOM 699 N N . LEU A 1 89 ? -13.545 8.259 13.170 1.00 90.44 89 LE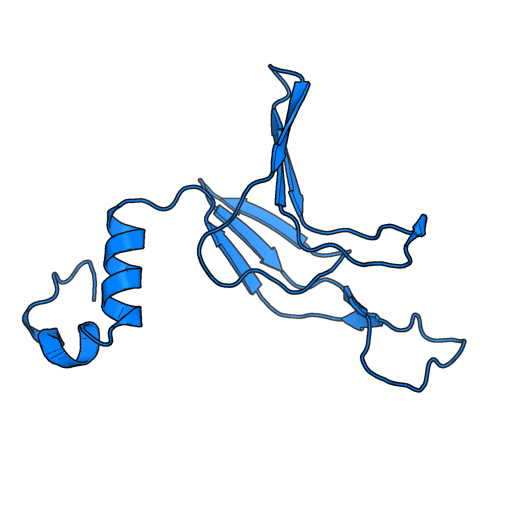U A N 1
ATOM 700 C CA . LEU A 1 89 ? -13.229 8.865 14.472 1.00 90.44 89 LEU A CA 1
ATOM 701 C C . LEU A 1 89 ? -12.963 7.800 15.548 1.00 90.44 89 LEU A C 1
ATOM 703 O O . LEU A 1 89 ? -12.105 7.992 16.408 1.00 90.44 89 LEU A O 1
ATOM 707 N N . LYS A 1 90 ? -13.675 6.670 15.474 1.00 88.56 90 LYS A N 1
ATOM 708 C CA . LYS A 1 90 ? -13.474 5.536 16.373 1.00 88.56 90 LYS A CA 1
ATOM 709 C C . LYS A 1 90 ? -12.081 4.928 16.191 1.00 88.56 90 LYS A C 1
ATOM 711 O O . LYS A 1 90 ? -11.393 4.725 17.189 1.00 88.56 90 LYS A O 1
ATOM 716 N N . ASP A 1 91 ? -11.644 4.704 14.952 1.00 87.94 91 ASP A N 1
ATOM 717 C CA . ASP A 1 91 ? -10.312 4.156 14.652 1.00 87.94 91 ASP A CA 1
ATOM 718 C C . ASP A 1 91 ? -9.197 5.089 15.152 1.00 87.94 91 ASP A C 1
ATOM 720 O O . ASP A 1 91 ? -8.232 4.654 15.787 1.00 87.94 91 ASP A O 1
ATOM 724 N N . LEU A 1 92 ? -9.355 6.398 14.930 1.00 89.62 92 LEU A N 1
ATOM 725 C CA . LEU A 1 92 ? -8.400 7.411 15.384 1.00 89.62 92 LEU A CA 1
ATOM 726 C C . LEU A 1 92 ? -8.336 7.498 16.915 1.00 89.62 92 LEU A C 1
ATOM 728 O O . LEU A 1 92 ? -7.241 7.551 17.482 1.00 89.62 92 LEU A O 1
ATOM 732 N N . ALA A 1 93 ? -9.489 7.474 17.590 1.00 88.69 93 ALA A N 1
ATOM 733 C CA . ALA A 1 93 ? -9.567 7.477 19.048 1.00 88.69 93 ALA A CA 1
ATOM 734 C C . ALA A 1 93 ? -8.926 6.215 19.648 1.00 88.69 93 ALA A C 1
ATOM 736 O O . ALA A 1 93 ? -8.099 6.324 20.555 1.00 88.69 93 ALA A O 1
ATOM 737 N N . ALA A 1 94 ? -9.232 5.036 19.095 1.00 86.62 94 ALA A N 1
ATOM 738 C CA . ALA A 1 94 ? -8.610 3.772 19.486 1.00 86.62 94 ALA A CA 1
ATOM 739 C C . ALA A 1 94 ? -7.082 3.832 19.334 1.00 86.62 94 ALA A C 1
ATOM 741 O O . ALA A 1 94 ? -6.335 3.506 20.259 1.00 86.62 94 ALA A O 1
ATOM 742 N N . SER A 1 95 ? -6.595 4.329 18.192 1.00 85.62 95 SER A N 1
ATOM 743 C CA . SER A 1 95 ? -5.159 4.466 17.965 1.00 85.62 95 SER A CA 1
ATOM 744 C C . SER A 1 95 ? -4.501 5.433 18.953 1.00 85.62 95 SER A C 1
ATOM 746 O O . SER A 1 95 ? -3.384 5.162 19.398 1.00 85.62 95 SER A O 1
ATOM 748 N N . ALA A 1 96 ? -5.157 6.539 19.309 1.00 88.56 96 ALA A N 1
ATOM 749 C CA . ALA A 1 96 ? -4.638 7.490 20.288 1.00 88.56 96 ALA A CA 1
ATOM 750 C C . ALA A 1 96 ? -4.546 6.876 21.695 1.00 88.56 96 ALA A C 1
ATOM 752 O O . ALA A 1 96 ? -3.549 7.092 22.386 1.00 88.56 96 ALA A O 1
ATOM 753 N N . VAL A 1 97 ? -5.537 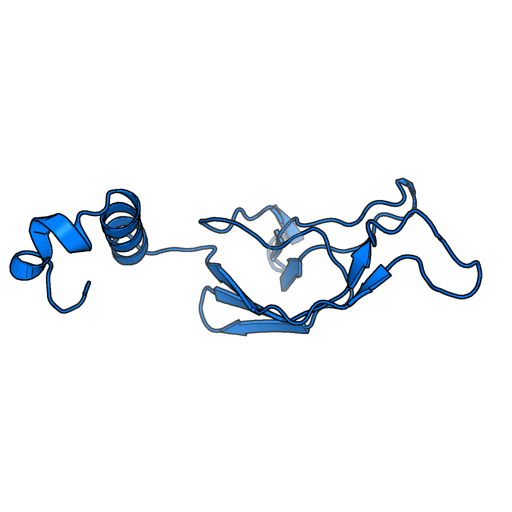6.073 22.095 1.00 88.62 97 VAL A N 1
ATOM 754 C CA . VAL A 1 97 ? -5.537 5.333 23.367 1.00 88.62 97 VAL A CA 1
ATOM 755 C C . VAL A 1 97 ? -4.330 4.399 23.454 1.00 88.62 97 VAL A C 1
ATOM 757 O O . VAL A 1 97 ? -3.580 4.469 24.429 1.00 88.62 97 VAL A O 1
ATOM 760 N N . ILE A 1 98 ? -4.096 3.593 22.413 1.00 86.44 98 ILE A N 1
ATOM 761 C CA . ILE A 1 98 ? -2.982 2.634 22.367 1.00 86.44 98 ILE A CA 1
ATOM 762 C C . ILE A 1 98 ? -1.630 3.358 22.376 1.00 86.44 98 ILE A C 1
ATOM 764 O O . ILE A 1 98 ? -0.756 3.031 23.174 1.00 86.44 98 ILE A O 1
ATOM 768 N N . ARG A 1 99 ? -1.448 4.388 21.537 1.00 86.62 99 ARG A N 1
ATOM 769 C CA . ARG A 1 99 ? -0.172 5.131 21.446 1.00 86.62 99 ARG A CA 1
ATOM 770 C C . ARG A 1 99 ? 0.254 5.776 22.762 1.00 86.62 99 ARG A C 1
ATOM 772 O O . ARG A 1 99 ? 1.445 5.946 22.993 1.00 86.62 99 ARG A O 1
ATOM 779 N N . ASN A 1 100 ? -0.707 6.154 23.599 1.00 89.31 100 ASN A N 1
ATOM 780 C CA . ASN A 1 100 ? -0.449 6.785 24.890 1.00 89.31 100 ASN A CA 1
ATOM 781 C C . ASN A 1 100 ? -0.455 5.782 26.063 1.00 89.31 100 ASN A C 1
ATOM 783 O O . ASN A 1 100 ? -0.376 6.201 27.221 1.00 89.31 100 ASN A O 1
ATOM 787 N N . GLY A 1 101 ? -0.562 4.474 25.788 1.00 88.06 101 GLY A N 1
ATOM 788 C CA . GLY A 1 101 ? -0.614 3.419 26.808 1.00 88.06 101 GLY A CA 1
ATOM 789 C C . GLY A 1 101 ? -1.823 3.533 27.740 1.00 88.06 101 GLY A C 1
ATOM 790 O O . GLY A 1 101 ? -1.781 3.089 28.889 1.00 88.06 101 GLY A O 1
ATOM 791 N N . LEU A 1 102 ? -2.901 4.184 27.290 1.00 86.94 102 LEU A N 1
ATOM 792 C CA . LEU A 1 102 ? -4.108 4.372 28.098 1.00 86.94 102 LEU A CA 1
ATOM 793 C C . LEU A 1 102 ? -4.884 3.061 28.251 1.00 86.94 102 LEU A C 1
ATOM 795 O O . LEU A 1 102 ? -5.584 2.886 29.243 1.00 86.94 102 LEU A O 1
ATOM 799 N N . ASN A 1 103 ? -4.698 2.125 27.317 1.00 84.88 103 ASN A N 1
ATOM 800 C CA . ASN A 1 103 ? -5.206 0.757 2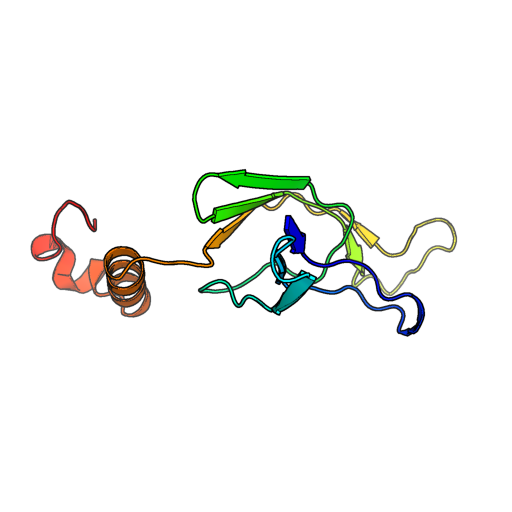7.397 1.00 84.88 103 ASN A CA 1
ATOM 801 C C . ASN A 1 103 ? -4.639 -0.052 28.556 1.00 84.88 103 ASN A C 1
ATOM 803 O O . ASN A 1 103 ? -5.336 -0.910 29.082 1.00 84.88 103 ASN A O 1
ATOM 807 N N . GLU A 1 104 ? -3.424 0.257 28.991 1.00 86.00 104 GLU A N 1
ATOM 808 C CA . GLU A 1 104 ? -2.818 -0.382 30.157 1.00 86.00 104 GLU A CA 1
ATOM 809 C C . GLU A 1 104 ? -3.190 0.366 31.441 1.00 86.00 104 GLU A C 1
ATOM 811 O O . GLU A 1 104 ? -3.562 -0.246 32.438 1.00 86.00 104 GLU A O 1
ATOM 816 N N . LYS A 1 105 ? -3.141 1.705 31.411 1.00 84.56 105 LYS A N 1
ATOM 817 C CA . LYS A 1 105 ? -3.381 2.555 32.592 1.00 84.56 105 LYS A CA 1
ATOM 818 C C . LYS A 1 105 ? -4.842 2.623 33.030 1.00 84.56 105 LYS A C 1
ATOM 820 O O . LYS A 1 105 ? -5.113 2.763 34.217 1.00 84.56 105 LYS A O 1
ATOM 825 N N . PHE A 1 106 ? -5.768 2.571 32.079 1.00 83.94 106 PHE A N 1
ATOM 826 C CA . PHE A 1 106 ? -7.202 2.747 32.304 1.00 83.94 106 PHE A CA 1
ATOM 827 C C . PHE A 1 106 ? -7.999 1.593 31.698 1.00 83.94 106 PHE A C 1
ATOM 829 O O . PHE A 1 106 ? -9.119 1.795 31.229 1.00 83.94 106 PHE A O 1
ATOM 836 N N . ALA A 1 107 ? -7.424 0.384 31.712 1.00 79.94 107 ALA A N 1
ATOM 837 C CA . ALA A 1 107 ? -8.036 -0.815 31.151 1.00 79.94 107 ALA A CA 1
ATOM 838 C C . ALA A 1 107 ? -9.501 -0.967 31.592 1.00 79.94 107 ALA A C 1
ATOM 840 O O . ALA A 1 107 ? -10.364 -1.235 30.769 1.00 79.94 107 ALA A O 1
ATOM 841 N N . ASP A 1 108 ? -9.833 -0.706 32.855 1.00 84.12 108 ASP A N 1
ATOM 842 C CA . ASP A 1 108 ? -11.199 -0.875 33.366 1.00 84.12 108 ASP A CA 1
ATOM 843 C C . ASP A 1 108 ? -12.206 0.168 32.849 1.00 84.12 108 ASP A C 1
ATOM 845 O O . ASP A 1 108 ? -13.408 -0.086 32.872 1.00 84.12 108 ASP A O 1
ATOM 849 N N . MET A 1 109 ? -11.737 1.312 32.340 1.00 80.00 109 MET A N 1
ATOM 850 C CA . MET A 1 109 ? -12.582 2.416 31.864 1.00 80.00 109 MET A CA 1
ATOM 851 C C . MET A 1 109 ? -12.751 2.461 30.342 1.00 80.00 109 MET A C 1
ATOM 853 O O . MET A 1 109 ? -13.573 3.233 29.848 1.00 80.00 109 MET A O 1
ATOM 857 N N . ILE A 1 110 ? -11.985 1.673 29.583 1.00 75.00 110 ILE A N 1
ATOM 858 C CA . ILE A 1 110 ? -12.114 1.660 28.122 1.00 75.00 110 ILE A CA 1
ATOM 859 C C . ILE A 1 110 ? -13.389 0.907 27.729 1.00 75.00 110 ILE A C 1
ATOM 861 O O . ILE A 1 110 ? -13.581 -0.229 28.180 1.00 75.00 110 ILE A O 1
ATOM 865 N N . PRO A 1 111 ? -14.255 1.508 26.888 1.00 72.50 111 PRO A N 1
ATOM 866 C CA . PRO A 1 111 ? -15.419 0.831 26.334 1.00 72.50 111 PRO A CA 1
ATOM 867 C C . PRO A 1 111 ? -15.039 -0.514 25.708 1.00 72.50 111 PRO A C 1
ATOM 869 O O . PRO A 1 111 ? -14.011 -0.633 25.046 1.00 72.50 111 PRO A O 1
ATOM 872 N N . ILE A 1 112 ? -15.854 -1.546 25.930 1.00 71.69 112 ILE A N 1
ATOM 873 C CA . ILE A 1 112 ? -15.511 -2.927 25.550 1.00 71.69 112 ILE A CA 1
ATOM 874 C C . ILE A 1 112 ? -15.303 -3.099 24.039 1.00 71.69 112 ILE A C 1
ATOM 876 O O . ILE A 1 112 ? -14.643 -4.030 23.608 1.00 71.69 112 ILE A O 1
ATOM 880 N N . ASP A 1 113 ? -15.859 -2.192 23.243 1.00 67.81 113 ASP A N 1
ATOM 881 C CA . ASP A 1 113 ? -15.760 -2.137 21.789 1.00 67.81 113 ASP A CA 1
ATOM 882 C C . ASP A 1 113 ? -14.483 -1.438 21.278 1.00 67.81 113 ASP A C 1
ATOM 884 O O . ASP A 1 113 ? -14.319 -1.292 20.062 1.00 67.81 113 ASP A O 1
ATOM 888 N N . LEU A 1 114 ? -13.632 -0.971 22.199 1.00 60.06 114 LEU A N 1
ATOM 889 C CA . LEU A 1 114 ? -12.308 -0.373 21.989 1.00 60.06 114 LEU A CA 1
ATOM 890 C C . LEU A 1 114 ? -11.182 -1.136 22.722 1.00 60.06 114 LEU A C 1
ATOM 892 O O . LEU A 1 114 ? -10.018 -0.759 22.576 1.00 60.06 114 LEU A O 1
ATOM 896 N N . LYS A 1 115 ? -11.524 -2.151 23.526 1.00 60.00 115 LYS A N 1
ATOM 897 C CA . LYS A 1 115 ? -10.580 -3.136 24.078 1.00 60.00 115 LYS A CA 1
ATOM 898 C C . LYS A 1 115 ? -10.250 -4.188 23.028 1.00 60.00 115 LYS A C 1
ATOM 900 O O . LYS A 1 115 ? -9.077 -4.615 23.012 1.00 60.00 115 LYS A O 1
#

InterPro domains:
  IPR015915 Kelch-type beta-propeller [G3DSA:2.120.10.80] (1-101)
  IPR015915 Kelch-type beta-propeller [SSF117281] (1-84)
  IPR052637 Kelch domain-containing protein 3-like [PTHR46461] (1-110)

pLDDT: mean 88.69, std 10.94, range [56.75, 98.19]

Foldseek 3Di:
DKDAWDADPVVRDIGGWIWDADPVVRDIDTFDFPDDGDDRFDPWDWDDDPQKIKTAKGKDAAPDPDPPVVDPNIDIGGDIDIGRRDDDPLRVVLVVCVVVVVCVVVVVPDDPVSD